Protein AF-A0A935VBI7-F1 (afdb_monomer)

Nearest PDB structures (foldseek):
  6zw4-assembly1_H  TM=5.757E-01  e=7.424E+00  Nostoc punctiforme
  6zw4-assembly1_T  TM=5.757E-01  e=7.424E+00  Nostoc punctiforme
  6zw4-assembly1_GA  TM=5.757E-01  e=7.424E+00  Nostoc punctiforme
  6zw4-assembly1_SA  TM=5.757E-01  e=7.424E+00  Nostoc punctiforme
  6zw4-assembly1_EB  TM=5.757E-01  e=7.424E+00  Nostoc punctiforme

Structure (mmCIF, N/CA/C/O backbone):
data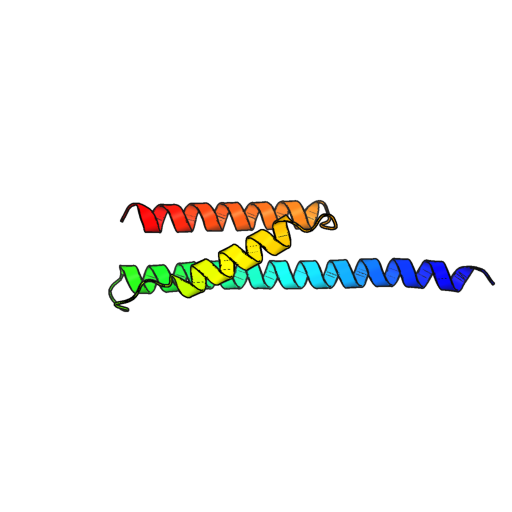_AF-A0A935VBI7-F1
#
_entry.id   AF-A0A935VBI7-F1
#
loop_
_atom_site.group_PDB
_atom_site.id
_atom_site.type_symbol
_atom_site.label_atom_id
_atom_site.label_alt_id
_atom_site.label_comp_id
_atom_site.label_asym_id
_atom_site.label_entity_id
_atom_site.label_seq_id
_atom_site.pdbx_PDB_ins_code
_atom_site.Cartn_x
_atom_site.Cartn_y
_atom_site.Cartn_z
_atom_site.occupancy
_atom_site.B_iso_or_equiv
_atom_site.auth_seq_id
_atom_site.auth_comp_id
_atom_site.auth_asym_id
_atom_site.auth_atom_id
_atom_site.pdbx_PDB_model_num
ATOM 1 N N . MET A 1 1 ? -39.617 1.259 23.392 1.00 55.38 1 MET A N 1
ATOM 2 C CA . MET A 1 1 ? -38.811 0.343 22.551 1.00 55.38 1 MET A CA 1
ATOM 3 C C . MET A 1 1 ? -37.509 1.040 22.145 1.00 55.38 1 MET A C 1
ATOM 5 O O . MET A 1 1 ? -37.525 1.853 21.233 1.00 55.38 1 MET A O 1
ATOM 9 N N . ILE A 1 2 ? -36.404 0.801 22.865 1.00 58.69 2 ILE A N 1
ATOM 10 C CA . ILE A 1 2 ? -35.108 1.502 22.676 1.00 58.69 2 ILE A CA 1
ATOM 11 C C . ILE A 1 2 ? -34.047 0.603 21.995 1.00 58.69 2 ILE A C 1
ATOM 13 O O . ILE A 1 2 ? -33.069 1.104 21.448 1.00 58.69 2 ILE A O 1
ATOM 17 N N . GLY A 1 3 ? -34.275 -0.716 21.917 1.00 60.91 3 GLY A N 1
ATOM 18 C CA . GLY A 1 3 ? -33.279 -1.686 21.439 1.00 60.91 3 GLY A CA 1
ATOM 19 C C . GLY A 1 3 ? -32.829 -1.522 19.980 1.00 60.91 3 GLY A C 1
ATOM 20 O O . GLY A 1 3 ? -31.655 -1.704 19.687 1.00 60.91 3 GLY A O 1
ATOM 21 N N . ASN A 1 4 ? -33.703 -1.107 19.057 1.00 65.25 4 ASN A N 1
ATOM 22 C CA . ASN A 1 4 ? -33.423 -1.237 17.616 1.00 65.25 4 ASN A CA 1
ATOM 23 C C . ASN A 1 4 ? -32.318 -0.300 17.075 1.00 65.25 4 ASN A C 1
ATOM 25 O O . ASN A 1 4 ? -31.687 -0.604 16.064 1.00 65.25 4 ASN A O 1
ATOM 29 N N . LYS A 1 5 ? -32.064 0.841 17.733 1.00 65.69 5 LYS A N 1
ATOM 30 C CA . LYS A 1 5 ? -31.036 1.808 17.295 1.00 65.69 5 LYS A CA 1
ATOM 31 C C . LYS A 1 5 ? -29.613 1.395 17.685 1.00 65.69 5 LYS A C 1
ATOM 33 O O . LYS A 1 5 ? -28.680 1.706 16.953 1.00 65.69 5 LYS A O 1
ATOM 38 N N . LEU A 1 6 ? -29.451 0.659 18.786 1.00 65.94 6 LEU A N 1
ATOM 39 C CA . LEU A 1 6 ? -28.138 0.231 19.281 1.00 65.94 6 LEU A CA 1
ATOM 40 C C . LEU A 1 6 ? -27.546 -0.904 18.430 1.00 65.94 6 LEU A C 1
ATOM 42 O O . LEU A 1 6 ? -26.367 -0.860 18.082 1.00 65.94 6 LEU A O 1
ATOM 46 N N . TYR A 1 7 ? -28.371 -1.867 18.004 1.00 68.94 7 TYR A N 1
ATOM 47 C CA . TYR A 1 7 ? -27.924 -2.968 17.138 1.00 68.94 7 TYR A CA 1
ATOM 48 C C . TYR A 1 7 ? -27.492 -2.493 15.745 1.00 68.94 7 TYR A C 1
ATOM 50 O O . TYR A 1 7 ? -26.499 -2.980 15.211 1.00 68.94 7 TYR A O 1
ATOM 58 N N . ARG A 1 8 ? -28.180 -1.495 15.175 1.00 73.56 8 ARG A N 1
ATOM 59 C CA . ARG A 1 8 ? -27.842 -0.946 13.852 1.00 73.56 8 ARG A CA 1
ATOM 60 C C . ARG A 1 8 ? -26.468 -0.271 13.827 1.00 73.56 8 ARG A C 1
ATOM 62 O O . ARG A 1 8 ? -25.719 -0.465 12.878 1.00 73.56 8 ARG A O 1
ATOM 69 N N . GLY A 1 9 ? -26.124 0.484 14.872 1.00 75.50 9 GLY A N 1
ATOM 70 C CA . GLY A 1 9 ? -24.809 1.123 14.975 1.00 75.50 9 GLY A CA 1
ATOM 71 C C . GLY A 1 9 ? -23.671 0.114 15.149 1.00 75.50 9 GLY A C 1
ATOM 72 O O . GLY A 1 9 ? -22.607 0.278 14.560 1.00 75.50 9 GLY A O 1
ATOM 73 N N . ALA A 1 10 ? -23.903 -0.957 15.917 1.00 77.31 10 ALA A N 1
ATOM 74 C CA . ALA A 1 10 ? -22.926 -2.033 16.079 1.00 77.31 10 ALA A CA 1
ATOM 75 C C . ALA A 1 10 ? -22.701 -2.820 14.777 1.00 77.31 10 ALA A C 1
ATOM 77 O O . ALA A 1 10 ? -21.569 -3.205 14.497 1.00 77.31 10 ALA A O 1
ATOM 78 N N . GLN A 1 11 ? -23.755 -3.028 13.982 1.00 79.38 11 GLN A N 1
ATOM 79 C CA . GLN A 1 11 ? -23.646 -3.680 12.678 1.00 79.38 11 GLN A CA 1
ATOM 80 C C . GLN A 1 11 ? -22.857 -2.819 11.684 1.00 79.38 11 GLN A C 1
ATOM 82 O O . GLN A 1 11 ? -21.891 -3.311 11.118 1.00 79.38 11 GLN A O 1
ATOM 87 N N . SER A 1 12 ? -23.170 -1.521 11.583 1.00 83.75 12 SER A N 1
ATOM 88 C CA . SER A 1 12 ? -22.442 -0.588 10.706 1.00 83.75 12 SER A CA 1
ATOM 89 C C . SER A 1 12 ? -20.937 -0.600 10.979 1.00 83.75 12 SER A C 1
ATOM 91 O O . SER A 1 12 ? -20.152 -0.746 10.057 1.00 83.75 12 SER A O 1
ATOM 93 N N . LYS A 1 13 ? -20.524 -0.557 12.254 1.00 84.12 13 LYS A N 1
ATOM 94 C CA . LYS A 1 13 ? -19.096 -0.608 12.612 1.00 84.12 13 LYS A CA 1
ATOM 95 C C . LYS A 1 13 ? -18.412 -1.918 12.219 1.00 84.12 13 LYS A C 1
ATOM 97 O O . LYS A 1 13 ? -17.216 -1.918 11.946 1.00 84.12 13 LYS A O 1
ATOM 102 N N . LYS A 1 14 ? -19.135 -3.043 12.258 1.00 87.19 14 LYS A N 1
ATOM 103 C CA . LYS A 1 14 ? -18.602 -4.333 11.801 1.00 87.19 14 LYS A CA 1
ATOM 104 C C . LYS A 1 14 ? -18.449 -4.347 10.287 1.00 87.19 14 LYS A C 1
ATOM 106 O O . LYS A 1 14 ? -17.426 -4.817 9.806 1.00 87.19 14 LYS A O 1
ATOM 111 N N . ASP A 1 15 ? -19.434 -3.821 9.571 1.00 88.25 15 ASP A N 1
ATOM 112 C CA . ASP A 1 15 ? -19.407 -3.745 8.112 1.00 88.25 15 ASP A CA 1
ATOM 113 C C . ASP A 1 15 ? -18.247 -2.843 7.645 1.00 88.25 15 ASP A C 1
ATOM 115 O O . ASP A 1 15 ? -17.458 -3.263 6.799 1.00 88.25 15 ASP A O 1
ATOM 119 N N . ASP A 1 16 ? -18.050 -1.688 8.295 1.00 88.88 16 ASP A N 1
ATOM 120 C CA . ASP A 1 16 ? -16.914 -0.785 8.051 1.00 88.88 16 ASP A CA 1
ATOM 121 C C . ASP A 1 16 ? -15.568 -1.495 8.291 1.00 88.88 16 ASP A C 1
ATOM 123 O O . ASP A 1 16 ? -14.637 -1.392 7.492 1.00 88.88 16 ASP A O 1
ATOM 127 N N . ALA A 1 17 ? -15.459 -2.261 9.383 1.00 89.75 17 ALA A N 1
ATOM 128 C CA . ALA A 1 17 ? -14.244 -3.011 9.695 1.00 89.75 17 ALA A CA 1
ATOM 129 C C . ALA A 1 17 ? -13.943 -4.089 8.639 1.00 89.75 17 ALA A C 1
ATOM 131 O O . ALA A 1 17 ? -12.790 -4.23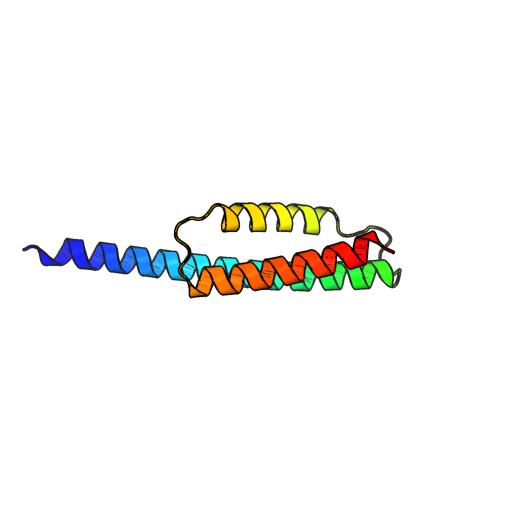3 8.234 1.00 89.75 17 ALA A O 1
ATOM 132 N N . ILE A 1 18 ? -14.967 -4.801 8.158 1.00 92.56 18 ILE A N 1
ATOM 133 C CA . ILE A 1 18 ? -14.830 -5.804 7.092 1.00 92.56 18 ILE A CA 1
ATOM 134 C C . ILE A 1 18 ? -14.398 -5.141 5.778 1.00 92.56 18 ILE A C 1
ATOM 136 O O . ILE A 1 18 ? -13.543 -5.676 5.069 1.00 92.56 18 ILE A O 1
ATOM 140 N N . GLU A 1 19 ? -14.951 -3.973 5.444 1.00 92.38 19 GLU A N 1
ATOM 141 C CA . GLU A 1 19 ? -14.548 -3.224 4.252 1.00 92.38 19 GLU A CA 1
ATOM 142 C C . GLU A 1 19 ? -13.078 -2.794 4.323 1.00 92.38 19 GLU A C 1
ATOM 144 O O . GLU A 1 19 ? -12.329 -2.986 3.357 1.00 92.38 19 GLU A O 1
ATOM 149 N N . ILE A 1 20 ? -12.641 -2.296 5.483 1.00 93.62 20 ILE A N 1
ATOM 150 C CA . ILE A 1 20 ? -11.240 -1.948 5.733 1.00 93.62 20 ILE A CA 1
ATOM 151 C C . ILE A 1 20 ? -10.349 -3.182 5.561 1.00 93.62 20 ILE A C 1
ATOM 153 O O . ILE A 1 20 ? -9.367 -3.107 4.823 1.00 93.62 20 ILE A O 1
ATOM 157 N N . ASP A 1 21 ? -10.698 -4.325 6.153 1.00 94.69 21 ASP A N 1
ATOM 158 C CA . ASP A 1 21 ? -9.907 -5.557 6.035 1.00 94.69 21 ASP A CA 1
ATOM 159 C C . ASP A 1 21 ? -9.776 -6.015 4.575 1.00 94.69 21 ASP A C 1
ATOM 161 O O . ASP A 1 21 ? -8.684 -6.366 4.116 1.00 94.69 21 ASP A O 1
ATOM 165 N N . MET A 1 22 ? -10.863 -5.949 3.799 1.00 95.12 22 MET A N 1
ATOM 166 C CA . MET A 1 22 ? -10.823 -6.241 2.364 1.00 95.12 22 MET A CA 1
ATOM 167 C C . MET A 1 22 ? -9.934 -5.256 1.600 1.00 95.12 22 MET A C 1
ATOM 169 O O . MET A 1 22 ? -9.223 -5.661 0.678 1.00 95.12 22 MET A O 1
ATOM 173 N N . SER A 1 23 ? -9.962 -3.972 1.963 1.00 93.94 23 SER A N 1
ATOM 174 C CA . SER A 1 23 ? -9.109 -2.955 1.341 1.00 93.94 23 SER A CA 1
ATOM 175 C C . SER A 1 23 ? -7.625 -3.200 1.631 1.00 93.94 23 SER A C 1
ATOM 177 O O . SER A 1 23 ? -6.810 -3.132 0.711 1.00 93.94 23 SER A O 1
ATOM 179 N N . LEU A 1 24 ? -7.280 -3.583 2.866 1.00 96.19 24 LEU A N 1
ATOM 180 C CA . LEU A 1 24 ? -5.912 -3.907 3.269 1.00 96.19 24 LEU A CA 1
ATOM 181 C C . LEU A 1 24 ? -5.408 -5.168 2.565 1.00 96.19 24 LEU A C 1
ATOM 183 O O . LEU A 1 24 ? -4.268 -5.203 2.109 1.00 96.19 24 LEU A O 1
ATOM 187 N N . LYS A 1 25 ? -6.273 -6.172 2.393 1.00 96.88 25 L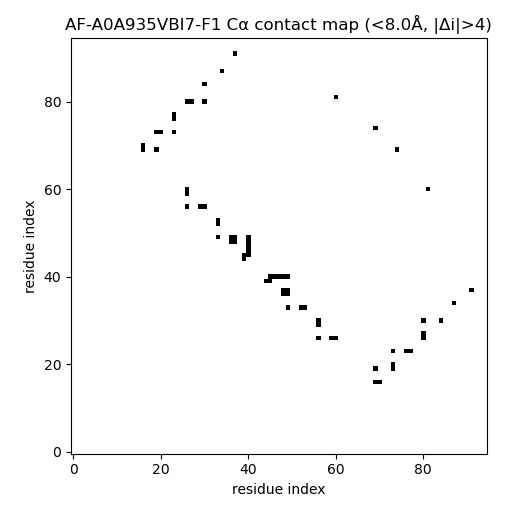YS A N 1
ATOM 188 C CA . LYS A 1 25 ? -5.932 -7.378 1.633 1.00 96.88 25 LYS A CA 1
ATOM 189 C C . LYS A 1 25 ? -5.638 -7.073 0.162 1.00 96.88 25 LYS A C 1
ATOM 191 O O . LYS A 1 25 ? -4.655 -7.568 -0.380 1.00 96.88 25 LYS A O 1
ATOM 196 N N . ARG A 1 26 ? -6.451 -6.222 -0.477 1.00 95.31 26 ARG A N 1
ATOM 197 C CA . ARG A 1 26 ? -6.188 -5.758 -1.852 1.00 95.31 26 ARG A CA 1
ATOM 198 C C . ARG A 1 26 ? -4.871 -4.989 -1.940 1.00 95.31 26 ARG A C 1
ATOM 200 O O . ARG A 1 26 ? -4.116 -5.204 -2.880 1.00 95.31 26 ARG A O 1
ATOM 207 N N . LEU A 1 27 ? -4.583 -4.146 -0.946 1.00 96.06 27 LEU A N 1
ATOM 208 C CA . LEU A 1 27 ? -3.324 -3.411 -0.867 1.00 96.06 27 LEU A CA 1
ATOM 209 C C . LEU A 1 27 ? -2.116 -4.361 -0.789 1.00 96.06 27 LEU A C 1
ATOM 211 O O . LEU A 1 27 ? -1.120 -4.134 -1.473 1.00 96.06 27 LEU A O 1
ATOM 215 N N . GLU A 1 28 ? -2.200 -5.438 -0.001 1.00 96.69 28 GLU A N 1
ATOM 216 C CA . GLU A 1 28 ? -1.154 -6.469 0.046 1.00 96.69 28 GLU A CA 1
ATOM 217 C C . GLU A 1 28 ? -0.935 -7.132 -1.322 1.00 96.69 28 GLU A C 1
ATOM 219 O O . GLU A 1 28 ? 0.208 -7.254 -1.776 1.00 96.69 28 GLU A O 1
ATOM 224 N N . ASP A 1 29 ? -2.013 -7.548 -1.988 1.00 96.88 29 ASP A N 1
ATOM 225 C CA . ASP A 1 29 ? -1.925 -8.200 -3.297 1.00 96.88 29 ASP A CA 1
ATOM 226 C C . ASP A 1 29 ? -1.342 -7.255 -4.363 1.00 96.88 29 ASP A C 1
ATOM 228 O O . ASP A 1 29 ? -0.478 -7.668 -5.145 1.00 96.88 29 ASP A O 1
ATOM 232 N N . ASP A 1 30 ? -1.727 -5.974 -4.350 1.00 95.50 30 ASP A N 1
ATOM 233 C CA . ASP A 1 30 ? -1.176 -4.954 -5.247 1.00 95.50 30 ASP A CA 1
ATOM 234 C C . ASP A 1 30 ? 0.323 -4.695 -4.969 1.00 95.50 30 ASP A C 1
ATOM 236 O O . ASP A 1 30 ? 1.104 -4.563 -5.916 1.00 95.50 30 ASP A O 1
ATOM 240 N N . ILE A 1 31 ? 0.768 -4.699 -3.700 1.00 95.06 31 ILE A N 1
ATOM 241 C CA . ILE A 1 31 ? 2.200 -4.627 -3.334 1.00 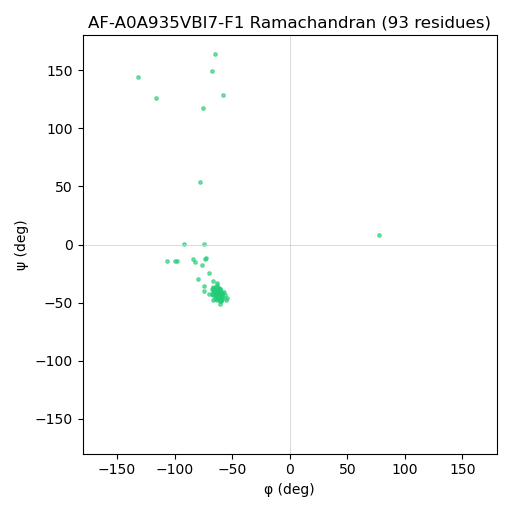95.06 31 ILE A CA 1
ATOM 242 C C . ILE A 1 31 ? 2.960 -5.838 -3.889 1.00 95.06 31 IL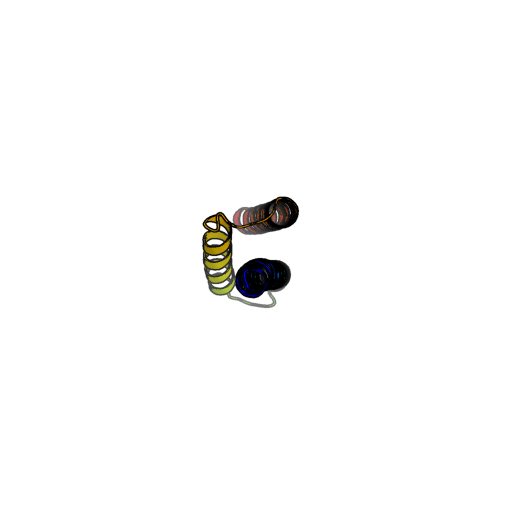E A C 1
ATOM 244 O O . ILE A 1 31 ? 4.030 -5.678 -4.487 1.00 95.06 31 ILE A O 1
ATOM 248 N N . ARG A 1 32 ? 2.422 -7.053 -3.712 1.00 94.56 32 ARG A N 1
ATOM 249 C CA . ARG A 1 32 ? 3.052 -8.287 -4.210 1.00 94.56 32 ARG A CA 1
ATOM 250 C C . ARG A 1 32 ? 3.178 -8.257 -5.729 1.00 94.56 32 ARG A C 1
ATOM 252 O O . ARG A 1 32 ? 4.237 -8.589 -6.259 1.00 94.56 32 ARG A O 1
ATOM 259 N N . LYS A 1 33 ? 2.124 -7.825 -6.422 1.00 94.38 33 LYS A N 1
ATOM 260 C CA . LYS A 1 33 ? 2.127 -7.679 -7.878 1.00 94.38 33 LYS A CA 1
ATOM 261 C C . LYS A 1 33 ? 3.148 -6.645 -8.340 1.00 94.38 33 LYS A C 1
ATOM 263 O O . LYS A 1 33 ? 3.911 -6.934 -9.254 1.00 94.38 33 LYS A O 1
ATOM 268 N N . LEU A 1 34 ? 3.219 -5.487 -7.683 1.00 92.88 34 LEU A N 1
ATOM 269 C CA . LEU A 1 34 ? 4.197 -4.453 -8.024 1.00 92.88 34 LEU A CA 1
ATOM 270 C C . LEU A 1 34 ? 5.634 -4.974 -7.904 1.00 92.88 34 LEU A C 1
ATOM 272 O O . LEU A 1 34 ? 6.459 -4.682 -8.767 1.00 92.88 34 LEU A O 1
ATOM 276 N N . LYS A 1 35 ? 5.930 -5.764 -6.865 1.00 91.81 35 LYS A N 1
ATOM 277 C CA . LYS A 1 35 ? 7.240 -6.406 -6.706 1.00 91.81 35 LYS A CA 1
ATOM 278 C C . LYS A 1 35 ? 7.559 -7.336 -7.881 1.00 91.81 35 LYS A C 1
ATOM 280 O O . LYS A 1 35 ? 8.631 -7.218 -8.458 1.00 91.81 35 LYS A O 1
ATOM 285 N N . ILE A 1 36 ? 6.613 -8.194 -8.269 1.00 92.38 36 ILE A N 1
ATOM 286 C CA . ILE A 1 36 ? 6.769 -9.096 -9.422 1.00 92.38 36 ILE A CA 1
ATOM 287 C C . ILE A 1 36 ? 6.983 -8.299 -10.715 1.00 92.38 36 ILE A C 1
ATOM 289 O O . ILE A 1 36 ? 7.880 -8.619 -11.488 1.00 92.38 36 ILE A O 1
ATOM 293 N N . ASP A 1 37 ? 6.198 -7.245 -10.946 1.00 91.25 37 ASP A N 1
ATOM 294 C CA . ASP A 1 37 ? 6.334 -6.400 -12.137 1.00 91.25 37 ASP A CA 1
ATOM 295 C C . ASP A 1 37 ? 7.731 -5.750 -12.205 1.00 91.25 37 ASP A C 1
ATOM 297 O O . ASP A 1 37 ? 8.324 -5.655 -13.283 1.00 91.25 37 ASP A O 1
ATOM 301 N N . PHE A 1 38 ? 8.283 -5.331 -11.059 1.00 89.62 38 PHE A N 1
ATOM 302 C CA . PHE A 1 38 ? 9.661 -4.844 -10.975 1.00 89.62 38 PHE A CA 1
ATOM 303 C C . PHE A 1 38 ? 10.684 -5.955 -11.222 1.00 89.62 38 PHE A C 1
ATOM 305 O O . PHE A 1 38 ? 11.617 -5.727 -11.987 1.00 89.62 38 PHE A O 1
ATOM 312 N N . ASP A 1 39 ? 10.502 -7.152 -10.662 1.00 89.94 39 ASP A N 1
ATOM 313 C CA . ASP A 1 39 ? 11.387 -8.295 -10.924 1.00 89.94 39 ASP A CA 1
ATOM 314 C C . ASP A 1 39 ? 11.414 -8.639 -12.428 1.00 89.94 39 ASP A C 1
ATOM 316 O O . ASP A 1 39 ? 12.478 -8.866 -13.003 1.00 89.94 39 ASP A O 1
ATOM 320 N N . ILE A 1 40 ? 10.263 -8.621 -13.110 1.00 90.62 40 ILE A N 1
ATOM 321 C CA . ILE A 1 40 ? 10.162 -8.830 -14.567 1.00 90.62 40 ILE A CA 1
ATOM 322 C C . ILE A 1 40 ? 10.912 -7.725 -15.331 1.00 90.62 40 ILE A C 1
ATOM 324 O O . ILE A 1 40 ? 11.616 -8.016 -16.302 1.00 90.62 40 ILE A O 1
ATOM 328 N N . TYR A 1 41 ? 10.780 -6.465 -14.904 1.00 89.06 41 TYR A N 1
ATOM 329 C CA . TYR A 1 41 ? 11.498 -5.332 -15.495 1.00 89.06 41 TYR A CA 1
ATOM 330 C C . TYR A 1 41 ? 13.017 -5.455 -15.323 1.00 89.06 41 TYR A C 1
ATOM 332 O O . TYR A 1 41 ? 13.746 -5.341 -16.307 1.00 89.06 41 TYR A O 1
ATOM 340 N N . PHE A 1 42 ? 13.497 -5.761 -14.116 1.00 86.88 42 PHE A N 1
ATOM 341 C CA . PHE A 1 42 ? 14.930 -5.905 -13.839 1.00 86.88 42 PHE A CA 1
ATOM 342 C C . PHE A 1 42 ? 15.559 -7.109 -14.540 1.00 86.88 42 PHE A C 1
ATOM 344 O O . PHE A 1 42 ? 16.705 -7.032 -14.974 1.00 86.88 42 PHE A O 1
ATOM 351 N N . ASN A 1 43 ? 14.800 -8.187 -14.744 1.00 90.25 43 ASN A N 1
ATOM 352 C CA . 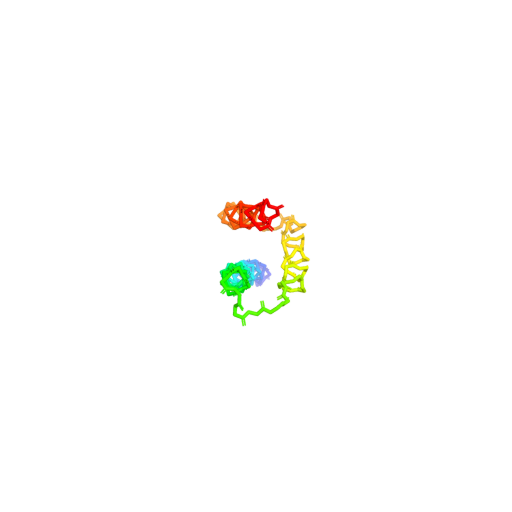ASN A 1 43 ? 15.237 -9.325 -15.557 1.00 90.25 43 ASN A CA 1
ATOM 353 C C . ASN A 1 43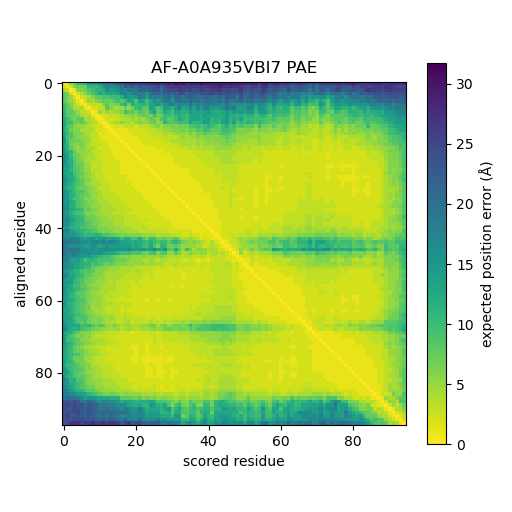 ? 15.218 -9.040 -17.074 1.00 90.25 43 ASN A C 1
ATOM 355 O O . ASN A 1 43 ? 15.537 -9.922 -17.870 1.00 90.25 43 ASN A O 1
ATOM 359 N N . GLY A 1 44 ? 14.827 -7.833 -17.502 1.00 88.00 44 GLY A N 1
ATOM 360 C CA . GLY A 1 44 ? 14.826 -7.415 -18.906 1.00 88.00 44 GLY A CA 1
ATOM 361 C C . GLY A 1 44 ? 13.665 -7.965 -19.740 1.00 88.00 44 GLY A C 1
ATOM 362 O O . GLY A 1 44 ? 13.642 -7.776 -20.957 1.00 88.00 44 GLY A O 1
ATOM 363 N N . ALA A 1 45 ? 12.680 -8.616 -19.114 1.00 88.88 45 ALA A N 1
ATOM 364 C CA . ALA A 1 45 ? 11.517 -9.174 -19.805 1.00 88.88 45 ALA A CA 1
ATOM 365 C C . ALA A 1 45 ? 10.486 -8.100 -20.210 1.00 88.88 45 ALA A C 1
ATOM 367 O O . ALA A 1 45 ? 9.668 -8.327 -21.101 1.00 88.88 45 ALA A O 1
ATOM 368 N N . THR A 1 46 ? 10.543 -6.905 -19.612 1.00 87.44 46 THR A N 1
ATOM 369 C CA . THR A 1 46 ? 9.804 -5.719 -20.071 1.00 87.44 46 THR A CA 1
ATOM 370 C C . THR A 1 46 ? 10.714 -4.499 -20.146 1.00 87.44 46 THR A C 1
ATOM 372 O O . THR A 1 46 ? 11.593 -4.307 -19.314 1.00 87.44 46 THR A O 1
ATOM 375 N N . LYS A 1 47 ? 10.485 -3.640 -21.146 1.00 80.88 47 LYS A N 1
ATOM 376 C CA . LYS A 1 47 ? 11.263 -2.408 -21.365 1.00 80.88 47 LYS A CA 1
ATOM 377 C C . LYS A 1 47 ? 10.805 -1.232 -20.506 1.00 80.88 47 LYS A C 1
ATOM 379 O O . LYS A 1 47 ? 11.490 -0.215 -20.464 1.00 80.88 47 LYS A O 1
ATOM 384 N N . ARG A 1 48 ? 9.612 -1.311 -19.910 1.00 84.56 48 ARG A N 1
ATOM 385 C CA . ARG A 1 48 ? 9.005 -0.189 -19.187 1.00 84.56 48 ARG A CA 1
ATOM 386 C C . ARG A 1 48 ? 8.853 -0.538 -17.710 1.00 84.56 48 ARG A C 1
ATOM 388 O O . ARG A 1 48 ? 8.216 -1.550 -17.416 1.00 84.56 48 ARG A O 1
ATOM 395 N N . PRO A 1 49 ? 9.380 0.294 -16.799 1.00 85.69 49 PRO A N 1
ATOM 396 C CA . PRO A 1 49 ? 9.170 0.104 -15.372 1.00 85.69 49 PRO A CA 1
ATOM 397 C C . PRO A 1 49 ? 7.692 0.344 -15.006 1.00 85.69 49 PRO A C 1
ATOM 399 O O . PRO A 1 49 ? 7.027 1.178 -15.633 1.00 85.69 49 PRO A O 1
ATOM 402 N N . PRO A 1 50 ? 7.158 -0.335 -13.974 1.00 89.12 50 PRO A N 1
ATOM 403 C CA . PRO A 1 50 ? 5.743 -0.278 -13.593 1.00 89.12 50 PRO A CA 1
ATOM 404 C C . PRO A 1 50 ? 5.368 0.998 -12.805 1.00 89.12 50 PRO A C 1
ATOM 406 O O . PRO A 1 50 ? 4.794 0.942 -11.715 1.00 89.12 50 PRO A O 1
ATOM 409 N N . PHE A 1 51 ? 5.670 2.184 -13.349 1.00 88.62 51 PHE A N 1
ATOM 410 C CA . PHE A 1 51 ? 5.432 3.468 -12.671 1.00 88.62 51 PHE A CA 1
ATOM 411 C C . PHE A 1 51 ? 3.956 3.769 -12.413 1.00 88.62 51 PHE A C 1
ATOM 413 O O . PHE A 1 51 ? 3.627 4.313 -11.361 1.00 88.62 51 PHE A O 1
ATOM 420 N N . GLU A 1 52 ? 3.060 3.399 -13.328 1.00 90.75 52 GLU A N 1
ATOM 421 C CA . GLU A 1 52 ? 1.623 3.607 -13.129 1.00 90.75 52 GLU A CA 1
ATOM 422 C C . GLU A 1 52 ? 1.072 2.743 -11.994 1.00 90.75 52 GLU A C 1
ATOM 424 O O . GLU A 1 52 ? 0.314 3.231 -11.157 1.00 90.75 52 GLU A O 1
ATOM 429 N N . SER A 1 53 ? 1.476 1.468 -11.935 1.00 90.50 53 SER A N 1
ATOM 430 C CA . SER A 1 53 ? 1.110 0.567 -10.837 1.00 90.50 53 SER A CA 1
ATOM 431 C C . SER A 1 53 ? 1.610 1.117 -9.504 1.00 90.50 53 SER A C 1
ATOM 433 O O . SER A 1 53 ? 0.848 1.156 -8.539 1.00 90.50 53 SER A O 1
ATOM 435 N N . ARG A 1 54 ? 2.842 1.641 -9.473 1.00 91.56 54 ARG A N 1
ATOM 436 C CA . ARG A 1 54 ? 3.387 2.322 -8.294 1.00 91.56 54 ARG A CA 1
ATOM 437 C C . ARG A 1 54 ? 2.558 3.547 -7.899 1.00 91.56 54 ARG A C 1
ATOM 439 O O . ARG A 1 54 ? 2.192 3.671 -6.738 1.00 91.56 54 ARG A O 1
ATOM 446 N N . ALA A 1 55 ? 2.234 4.430 -8.843 1.00 92.25 55 ALA A N 1
ATOM 447 C CA . ALA A 1 55 ? 1.467 5.645 -8.560 1.00 92.25 55 ALA A CA 1
ATOM 448 C C . ALA A 1 55 ? 0.064 5.331 -8.011 1.00 92.25 55 ALA A C 1
ATOM 450 O O . ALA A 1 55 ? -0.366 5.940 -7.032 1.00 92.25 55 ALA A O 1
ATOM 451 N N . ARG A 1 56 ? -0.627 4.334 -8.586 1.00 92.44 56 ARG A N 1
ATOM 452 C CA . ARG A 1 56 ? -1.925 3.864 -8.073 1.00 92.44 56 ARG A CA 1
ATOM 453 C C . ARG A 1 56 ? -1.816 3.358 -6.635 1.00 92.44 56 ARG A C 1
ATOM 455 O O . ARG A 1 56 ? -2.658 3.700 -5.806 1.00 92.44 56 ARG A O 1
ATOM 462 N N . LEU A 1 57 ? -0.770 2.592 -6.339 1.00 94.88 57 LEU A N 1
ATOM 463 C CA . LEU A 1 57 ? -0.527 2.056 -5.004 1.00 94.88 57 LEU A CA 1
ATOM 464 C C . LEU A 1 57 ? -0.231 3.163 -3.982 1.00 94.88 57 LEU A C 1
ATOM 466 O O . LEU A 1 57 ? -0.766 3.147 -2.877 1.00 94.88 57 LEU A O 1
ATOM 470 N N . GLU A 1 58 ? 0.549 4.178 -4.359 1.00 94.75 58 GLU A N 1
ATOM 471 C CA . GLU A 1 58 ? 0.809 5.343 -3.504 1.00 94.75 58 GLU A CA 1
ATOM 472 C C . GLU A 1 58 ? -0.473 6.115 -3.173 1.00 94.75 58 GLU A C 1
ATOM 474 O O . GLU A 1 58 ? -0.656 6.548 -2.033 1.00 94.75 58 GLU A O 1
ATOM 479 N N . SER A 1 59 ? -1.384 6.262 -4.137 1.00 95.12 59 SER A N 1
ATOM 480 C CA . SER A 1 59 ? -2.701 6.858 -3.892 1.00 95.12 59 SER A CA 1
ATOM 481 C C . SER A 1 59 ? -3.547 6.023 -2.925 1.00 95.12 59 SER A C 1
ATOM 483 O O . SER A 1 59 ? -4.188 6.593 -2.041 1.00 95.12 59 SER A O 1
ATOM 485 N N . GLN A 1 60 ? -3.536 4.692 -3.048 1.00 94.44 60 GLN A N 1
ATOM 486 C CA . GLN A 1 60 ? -4.244 3.803 -2.119 1.00 94.44 60 GLN A CA 1
ATOM 487 C C . GLN A 1 60 ? -3.667 3.885 -0.699 1.00 94.44 60 GLN A C 1
ATOM 489 O O . GLN A 1 60 ? -4.425 4.039 0.256 1.00 94.44 60 GLN A O 1
ATOM 494 N N . ILE A 1 61 ? -2.336 3.852 -0.558 1.00 95.56 61 ILE A N 1
ATOM 495 C CA . ILE A 1 61 ? -1.652 3.975 0.739 1.00 95.56 61 ILE A CA 1
ATOM 496 C C . ILE A 1 61 ? -2.036 5.284 1.426 1.00 95.56 61 ILE A C 1
ATOM 498 O O . ILE A 1 61 ? -2.379 5.267 2.605 1.00 95.56 61 ILE A O 1
ATOM 502 N N . LYS A 1 62 ? -2.023 6.409 0.698 1.00 95.38 62 LYS A N 1
ATOM 503 C CA . LYS A 1 62 ? -2.433 7.712 1.247 1.00 95.38 62 LYS A CA 1
ATOM 504 C C . LYS A 1 62 ? -3.879 7.690 1.734 1.00 95.38 62 LYS A C 1
ATOM 506 O O . LYS A 1 62 ? -4.142 8.087 2.861 1.00 95.38 62 LYS A O 1
ATOM 511 N N . ARG A 1 63 ? -4.796 7.143 0.930 1.00 94.00 63 ARG A N 1
ATOM 512 C CA . ARG A 1 63 ? -6.214 7.040 1.299 1.00 94.00 63 ARG A CA 1
ATOM 513 C C . ARG A 1 63 ? -6.429 6.239 2.588 1.00 94.00 63 ARG A C 1
ATOM 515 O O . ARG A 1 63 ? -7.245 6.646 3.405 1.00 94.00 63 ARG A O 1
ATOM 522 N N . VAL A 1 64 ? -5.723 5.121 2.770 1.00 93.94 64 VAL A N 1
ATOM 523 C CA . VAL A 1 64 ? -5.829 4.303 3.994 1.00 93.94 64 VAL A CA 1
ATOM 524 C C . VAL A 1 64 ? -5.115 4.970 5.176 1.00 93.94 64 VAL A C 1
ATOM 526 O O . VAL A 1 64 ? -5.603 4.900 6.300 1.00 93.94 64 VAL A O 1
ATOM 529 N N . ALA A 1 65 ? -3.994 5.661 4.944 1.00 93.75 65 ALA A N 1
ATOM 530 C CA . ALA A 1 65 ? -3.284 6.412 5.983 1.00 93.75 65 ALA A CA 1
ATOM 531 C C . ALA A 1 65 ? -4.133 7.549 6.573 1.00 93.75 65 ALA A C 1
ATOM 533 O O . ALA A 1 65 ? -4.077 7.789 7.782 1.00 93.75 65 ALA A O 1
ATOM 534 N N . ASP A 1 66 ? -4.923 8.218 5.728 1.00 93.88 66 ASP A N 1
ATOM 535 C CA . ASP A 1 66 ? -5.824 9.304 6.123 1.00 93.88 66 ASP A CA 1
ATOM 536 C C . ASP A 1 66 ? -7.064 8.802 6.893 1.00 93.88 66 ASP A C 1
ATOM 538 O O . ASP A 1 66 ? -7.773 9.600 7.517 1.00 93.88 66 ASP A O 1
ATOM 542 N N . ASP A 1 67 ? -7.314 7.487 6.909 1.00 90.94 67 ASP A N 1
ATOM 543 C CA . ASP A 1 67 ? -8.420 6.889 7.652 1.00 90.94 67 ASP A CA 1
ATOM 544 C C . ASP A 1 67 ? -8.135 6.844 9.169 1.00 90.94 67 ASP A C 1
ATOM 546 O O . ASP A 1 67 ? -7.217 6.188 9.689 1.00 90.94 67 ASP A O 1
ATOM 550 N N . ARG A 1 68 ? -8.974 7.562 9.922 1.00 88.06 68 ARG A N 1
ATOM 551 C CA . ARG A 1 68 ? -8.906 7.643 11.387 1.00 88.06 68 ARG A CA 1
ATOM 552 C C . ARG A 1 68 ? -9.619 6.488 12.089 1.00 88.06 68 ARG A C 1
ATOM 554 O O . ARG A 1 68 ? -9.403 6.308 13.285 1.00 88.06 68 ARG A O 1
ATOM 561 N N . ASN A 1 69 ? -10.422 5.704 11.374 1.00 89.81 69 ASN A N 1
ATOM 562 C CA . ASN A 1 69 ? -11.272 4.653 11.934 1.00 89.81 69 ASN A CA 1
ATOM 563 C C . ASN A 1 69 ? -10.608 3.271 11.970 1.00 89.81 69 ASN A C 1
ATOM 565 O O . ASN A 1 69 ? -11.224 2.319 12.447 1.00 89.81 69 ASN A O 1
ATOM 569 N N . LEU A 1 70 ? -9.353 3.150 11.522 1.00 93.31 70 LEU A N 1
ATOM 570 C CA . LEU A 1 70 ? -8.609 1.893 11.610 1.00 93.31 70 LEU A CA 1
ATOM 571 C C . LEU A 1 70 ? -8.512 1.414 13.062 1.00 93.31 70 LEU A C 1
ATOM 573 O O . LEU A 1 70 ? -8.029 2.136 13.944 1.00 93.31 70 LEU A O 1
ATOM 577 N N . THR A 1 71 ? -8.885 0.157 13.288 1.00 94.62 71 THR A N 1
ATOM 578 C CA . THR A 1 71 ? -8.611 -0.525 14.556 1.00 94.62 71 THR A CA 1
ATOM 579 C C . THR A 1 71 ? -7.103 -0.691 14.772 1.00 94.62 71 THR A C 1
ATOM 581 O O . THR A 1 71 ? -6.301 -0.576 13.843 1.00 94.62 71 THR A O 1
ATOM 584 N N . PHE A 1 72 ? -6.685 -0.997 16.004 1.00 94.62 72 PHE A N 1
ATOM 585 C CA . PHE A 1 72 ? -5.267 -1.203 16.320 1.00 94.62 72 PHE A CA 1
ATOM 586 C C . PHE A 1 72 ? -4.620 -2.299 15.455 1.00 94.62 72 PHE A C 1
ATOM 588 O O . PHE A 1 72 ? -3.527 -2.105 14.928 1.00 94.62 72 PHE A O 1
ATOM 595 N N . VAL A 1 73 ? -5.321 -3.421 15.261 1.00 95.75 73 VAL A N 1
ATOM 596 C CA . VAL A 1 73 ? -4.843 -4.553 14.451 1.00 95.75 73 VAL A CA 1
ATOM 597 C C . VAL A 1 73 ? -4.695 -4.149 12.984 1.00 95.75 73 VAL A C 1
ATOM 599 O O . VAL A 1 73 ? -3.649 -4.384 12.382 1.00 95.75 73 VAL A O 1
ATOM 602 N N . GLN A 1 74 ? -5.702 -3.471 12.429 1.00 96.81 74 GLN A N 1
ATOM 603 C CA . GLN A 1 74 ? -5.673 -2.965 11.054 1.00 96.81 74 GLN A CA 1
ATOM 604 C C . GLN A 1 74 ? -4.547 -1.955 10.843 1.00 96.81 74 GLN A C 1
ATOM 606 O O . GLN A 1 74 ? -3.830 -2.027 9.849 1.00 96.81 74 GLN A O 1
ATOM 611 N N . ARG A 1 75 ? -4.343 -1.042 11.799 1.00 96.56 75 ARG A N 1
ATOM 612 C CA . ARG A 1 75 ? -3.265 -0.049 11.745 1.00 96.56 75 ARG A CA 1
ATOM 613 C C . ARG A 1 75 ? -1.888 -0.701 11.807 1.00 96.56 75 ARG A C 1
ATOM 615 O O . ARG A 1 75 ? -0.993 -0.288 11.075 1.00 96.56 75 ARG A O 1
ATOM 622 N N . TYR A 1 76 ? -1.717 -1.715 12.652 1.00 97.12 76 TYR A N 1
ATOM 623 C CA . TYR A 1 76 ? -0.476 -2.481 12.710 1.00 97.12 76 TYR A CA 1
ATOM 624 C C . TYR A 1 76 ? -0.184 -3.167 11.370 1.00 97.12 76 TYR A C 1
ATOM 626 O O . TYR A 1 76 ? 0.889 -2.968 10.805 1.00 97.12 76 TYR A O 1
ATOM 634 N N . TYR A 1 77 ? -1.160 -3.893 10.824 1.00 97.38 77 TYR A N 1
ATOM 635 C CA . TYR A 1 77 ? -1.021 -4.577 9.540 1.00 97.38 77 TYR A CA 1
ATOM 636 C C . TYR A 1 77 ? -0.756 -3.597 8.386 1.00 97.38 77 TYR A C 1
ATOM 638 O O . TYR A 1 77 ? 0.178 -3.798 7.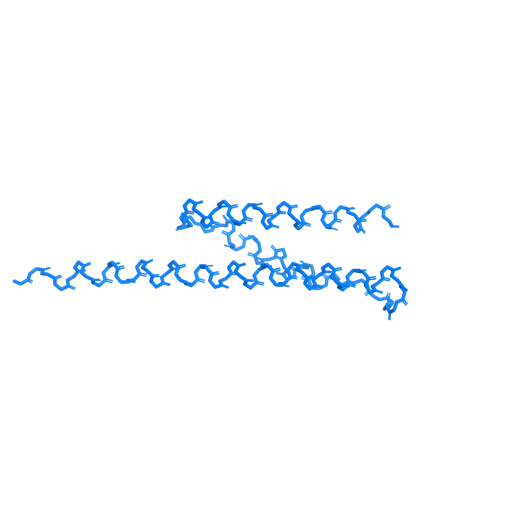613 1.00 97.38 77 TYR A O 1
ATOM 646 N N . PHE A 1 78 ? -1.484 -2.479 8.324 1.00 97.69 78 PHE A N 1
ATOM 647 C CA . PHE A 1 78 ? -1.225 -1.399 7.371 1.00 97.69 78 PHE A CA 1
ATOM 648 C C . PHE A 1 78 ? 0.218 -0.880 7.453 1.00 97.69 78 PHE A C 1
ATOM 650 O O . PHE A 1 78 ? 0.894 -0.774 6.431 1.00 97.69 78 PHE A O 1
ATOM 657 N N . ASN A 1 79 ? 0.724 -0.605 8.658 1.00 96.94 79 ASN A N 1
ATOM 658 C CA . ASN A 1 79 ? 2.100 -0.139 8.841 1.00 96.94 79 ASN A CA 1
ATOM 659 C C . ASN A 1 79 ? 3.127 -1.173 8.350 1.00 96.94 79 ASN A C 1
ATOM 661 O O . ASN A 1 79 ? 4.134 -0.795 7.747 1.00 96.94 79 ASN A O 1
ATOM 665 N N . THR A 1 80 ? 2.867 -2.470 8.549 1.00 97.12 80 THR A N 1
ATOM 666 C CA . THR A 1 80 ? 3.688 -3.549 7.982 1.00 97.12 80 THR A CA 1
ATOM 667 C C . THR A 1 80 ? 3.692 -3.502 6.453 1.00 97.12 80 THR A C 1
ATOM 669 O O . THR A 1 80 ? 4.764 -3.559 5.848 1.00 97.12 80 THR A O 1
ATOM 672 N N . LEU A 1 81 ? 2.528 -3.334 5.817 1.00 96.69 81 LEU A N 1
ATOM 673 C CA . LEU A 1 81 ? 2.420 -3.216 4.358 1.00 96.69 81 LEU A CA 1
ATOM 674 C C . LEU A 1 81 ? 3.191 -2.000 3.823 1.00 96.69 81 LEU A C 1
ATOM 676 O O . LEU A 1 81 ? 3.929 -2.117 2.843 1.00 96.69 81 LEU A O 1
ATOM 680 N N . VAL A 1 82 ? 3.092 -0.849 4.494 1.00 96.00 82 VAL A N 1
ATOM 681 C CA . VAL A 1 82 ? 3.842 0.362 4.124 1.00 96.00 82 VAL A CA 1
ATOM 682 C C . VAL A 1 82 ? 5.350 0.142 4.240 1.00 96.00 82 VAL A C 1
ATOM 684 O O . VAL A 1 82 ? 6.089 0.531 3.335 1.00 96.00 82 VAL A O 1
ATOM 687 N N . ALA A 1 83 ? 5.825 -0.513 5.302 1.00 94.81 83 ALA A N 1
ATOM 688 C CA . ALA A 1 83 ? 7.245 -0.826 5.455 1.00 94.81 83 ALA A CA 1
ATOM 689 C C . ALA A 1 83 ? 7.759 -1.720 4.310 1.00 94.81 83 ALA A C 1
ATOM 691 O O . ALA A 1 83 ? 8.796 -1.424 3.713 1.00 94.81 83 ALA A O 1
ATOM 692 N N . ILE A 1 84 ? 7.000 -2.760 3.941 1.00 92.31 84 ILE A N 1
ATOM 693 C CA . ILE A 1 84 ? 7.325 -3.651 2.814 1.00 92.31 84 ILE A CA 1
ATOM 694 C C . ILE A 1 84 ? 7.363 -2.874 1.489 1.00 92.31 84 ILE A C 1
ATOM 696 O O . ILE A 1 84 ? 8.290 -3.050 0.689 1.00 92.31 84 ILE A O 1
ATOM 700 N N . TYR A 1 85 ? 6.387 -1.990 1.262 1.00 92.44 85 TYR A N 1
ATOM 701 C CA . TYR A 1 85 ? 6.352 -1.125 0.082 1.00 92.44 85 TYR A CA 1
ATOM 702 C C . TYR A 1 85 ? 7.590 -0.221 0.001 1.00 92.44 85 TYR A C 1
ATOM 704 O O . TYR A 1 85 ? 8.244 -0.156 -1.042 1.00 92.44 85 TYR A O 1
ATOM 712 N N . VAL A 1 86 ? 7.950 0.448 1.102 1.00 89.44 86 VAL A N 1
ATOM 713 C CA . VAL A 1 86 ? 9.101 1.362 1.153 1.00 89.44 86 VAL A CA 1
ATOM 714 C C . VAL A 1 86 ? 10.401 0.629 0.837 1.00 89.44 86 VAL A C 1
ATOM 716 O O . VAL A 1 86 ? 11.181 1.124 0.022 1.00 89.44 86 VAL A O 1
ATOM 719 N N . VAL A 1 87 ? 10.615 -0.553 1.418 1.00 85.00 87 VAL A N 1
ATOM 720 C CA . VAL A 1 87 ? 11.796 -1.381 1.129 1.00 85.00 87 VAL A CA 1
ATOM 721 C C . VAL A 1 87 ? 11.847 -1.749 -0.354 1.00 85.00 87 VAL A C 1
ATOM 723 O O . VAL A 1 87 ? 12.870 -1.535 -1.002 1.00 85.00 87 VAL A O 1
ATOM 726 N N . SER A 1 88 ? 10.731 -2.215 -0.919 1.00 79.88 88 SER A N 1
ATOM 727 C CA . SER A 1 88 ? 10.649 -2.592 -2.339 1.00 79.88 88 SER A CA 1
ATOM 728 C C . SER A 1 88 ? 10.943 -1.407 -3.271 1.00 79.88 88 SER A C 1
ATOM 730 O O . SER A 1 88 ? 11.640 -1.553 -4.273 1.00 79.88 88 SER A O 1
ATOM 732 N N . ARG A 1 89 ? 10.471 -0.204 -2.918 1.00 74.06 89 ARG A N 1
ATOM 733 C CA . ARG A 1 89 ? 10.731 1.034 -3.669 1.00 74.06 89 ARG A CA 1
ATOM 734 C C . ARG A 1 89 ? 12.201 1.459 -3.626 1.00 74.06 89 ARG A C 1
ATOM 736 O O . ARG A 1 89 ? 12.701 1.956 -4.630 1.00 74.06 89 ARG A O 1
ATOM 743 N N . ILE A 1 90 ? 12.870 1.321 -2.479 1.00 63.56 90 ILE A N 1
ATOM 744 C CA . ILE A 1 90 ? 14.279 1.718 -2.316 1.00 63.56 90 ILE A CA 1
ATOM 745 C C . ILE A 1 90 ? 15.184 0.840 -3.181 1.00 63.56 90 ILE A C 1
ATOM 747 O O . ILE A 1 90 ? 16.046 1.369 -3.878 1.00 63.56 90 ILE A O 1
ATOM 751 N N . VAL A 1 91 ? 14.945 -0.474 -3.198 1.00 60.47 91 VAL A N 1
ATOM 752 C CA . VAL A 1 91 ? 15.701 -1.407 -4.050 1.00 60.47 91 VAL A CA 1
ATOM 753 C C . VAL A 1 91 ? 15.596 -1.003 -5.525 1.00 60.47 91 VAL A C 1
ATOM 755 O O . VAL A 1 91 ? 16.602 -0.977 -6.229 1.00 60.47 91 VAL A O 1
ATOM 758 N N . ALA A 1 92 ? 14.408 -0.579 -5.966 1.00 60.34 92 ALA A N 1
ATOM 759 C CA . ALA A 1 92 ? 14.185 -0.137 -7.338 1.00 60.34 92 ALA A CA 1
ATOM 760 C C . ALA A 1 92 ? 14.778 1.244 -7.692 1.00 60.34 92 ALA A C 1
ATOM 762 O O . ALA A 1 92 ? 14.791 1.598 -8.866 1.00 60.34 92 ALA A O 1
ATOM 763 N N . ALA A 1 93 ? 15.212 2.045 -6.713 1.00 58.59 93 ALA A N 1
ATOM 764 C CA . ALA A 1 93 ? 15.777 3.382 -6.938 1.00 58.59 93 ALA A CA 1
ATOM 765 C C . ALA A 1 93 ? 17.317 3.417 -6.913 1.00 58.59 93 ALA A C 1
ATOM 767 O O . ALA A 1 93 ? 17.899 4.426 -7.303 1.00 58.59 93 ALA A O 1
ATOM 768 N N . ILE A 1 94 ? 17.965 2.357 -6.418 1.00 59.03 94 ILE A N 1
ATOM 769 C CA . ILE A 1 94 ? 19.431 2.252 -6.281 1.00 59.03 94 ILE A CA 1
ATOM 770 C C . ILE A 1 94 ? 20.065 1.477 -7.457 1.00 59.03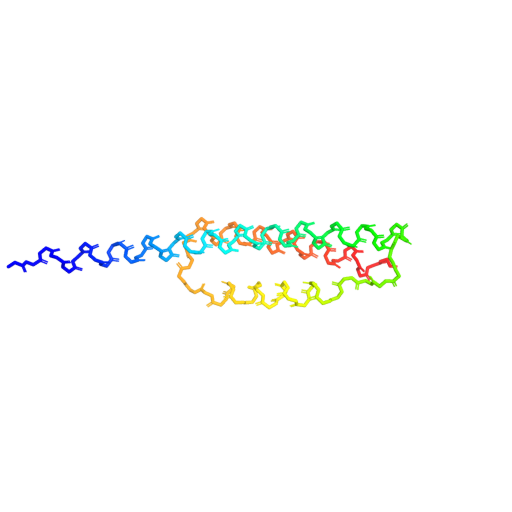 94 ILE A C 1
ATOM 772 O O . ILE A 1 94 ? 21.278 1.542 -7.642 1.00 59.03 94 ILE A O 1
ATOM 776 N N . THR A 1 95 ? 19.253 0.777 -8.257 1.00 53.31 95 THR A N 1
ATOM 777 C CA . THR A 1 95 ? 19.676 0.038 -9.463 1.00 53.31 95 THR A CA 1
ATOM 778 C C . THR A 1 95 ? 19.380 0.856 -10.712 1.00 53.31 95 THR A C 1
ATOM 780 O O . THR A 1 95 ? 20.260 0.919 -11.596 1.00 53.31 95 THR A O 1
#

Foldseek 3Di:
DPPPVVVVVVVVLVVVQVVLVVLLVVLLVLLVVLLVQQVCVVVVVDVDRPVVSVVVSVVSLVVSVPDPSDDPVSVVSSVVSVVSSVVSVVVSVVD

Mean predicted aligned error: 6.1 Å

Sequence (95 aa):
MIGNKLYRGAQSKKDDAIEIDMSLKRLEDDIRKLKIDFDIYFNGATKRPPFESRARLESQIKRVADDRNLTFVQRYYFNTLVAIYVVSRIVAAIT

Secondary structure (DSSP, 8-state):
--HHHHHHHHHHHHHHHHHHHHHHHHHHHHHHHHHHHHHHHHTTS-SS--HHHHHHHHHHHHHHHT-TT--HHHHHHHHHHHHHHHHHHHHHHH-

Solvent-accessible surface area (backbone atoms only — not comparable to full-atom values): 5510 Å² total; per-residue (Å²): 140,75,67,75,65,60,56,52,56,57,48,52,54,49,52,53,50,53,51,51,53,53,52,52,52,50,51,50,53,50,50,56,48,51,50,50,50,44,52,39,25,74,71,63,77,38,96,64,75,57,57,68,63,49,52,54,49,52,54,51,51,50,58,59,67,71,48,84,82,61,48,72,67,57,48,51,54,48,52,52,52,50,53,54,48,52,54,58,52,51,61,68,73,78,111

pLDDT: mean 87.07, std 11.6, range [53.31, 97.69]

Radius of gyration: 17.85 Å; Cα contacts (8 Å, |Δi|>4): 35; chains: 1; bounding box: 58×19×44 Å